Protein AF-A0A924QQW1-F1 (afdb_monomer)

Nearest PDB structures (foldseek):
  2lch-assembly1_A  TM=3.163E-01  e=4.568E+00  Thermotoga maritima

pLDDT: mean 79.79, std 11.07, range [41.31, 91.62]

Foldseek 3Di:
DVLLLLCLLVLLVVLVVCLVPDDPVSVVVSLVVLLVSLLVLLVVLVVVVVVVVVVVVVCVVVVNDPDPVNVVVVCVVPVPVNVLVVCSNVLSVVSVDPVSSSDSVSSVVNNCSSCVVVVVVVVCCVVPVDPPPCPVVVVVSVVVVVVVVVVVVVVVVVVVVVVVPPDDDD

Radius of gyration: 20.92 Å; Cα contacts (8 Å, |Δi|>4): 89; chains: 1; bounding box: 48×56×52 Å

Mean predicted aligned error: 10.91 Å

Secondary structure (DSSP, 8-state):
-HHHHHHHHHHHHHHHHHHHH--HHHHHHHHHHHHHHHHHHHHHHHHHHHHHHHHHHHHHHTT----HHHHHHHHHHTHHHHHHHHHHHHHHHHTTSTTTTT-HHHHHHHHHHHTHHHHHHHHHHHHH------HHHHHHHHHHHHHHHHHHHHHHHHHHHHHHSS----

Sequence (170 aa):
MPFVDIAYSYLALLLLLLILLGKNNTKKYSKSFLATVNTTLIFFVMYQCYNYYQLYQMAEMFGVSITFKGLLKLMSTNKLEAFRNIAVLIIPFLFLFKKMSVNWVLTVCMIGLLKWDMLEKLYQNVRYNVVSSSSYHNVYSVFQILNYGCLLIGMYALLFLLKKLPHQTT

Solvent-accessible surface area (backbone atoms only — not comparable to full-atom values): 9435 Å² total; per-residue (Å²): 121,66,64,60,54,48,52,50,43,54,52,51,51,53,33,51,50,40,44,71,74,41,54,76,69,53,24,53,51,32,44,52,53,38,24,52,54,38,40,53,44,37,59,52,39,53,51,50,54,50,53,52,50,51,52,51,53,52,38,48,75,72,70,47,81,84,45,70,67,59,54,53,54,60,40,63,77,44,54,67,61,44,50,48,56,52,45,65,56,51,55,33,61,52,22,70,42,82,76,45,19,58,32,63,64,61,50,51,51,49,40,48,61,71,41,37,73,58,52,53,50,51,51,47,28,73,75,66,71,48,86,72,87,58,66,66,62,56,54,53,54,53,53,50,55,51,49,54,52,51,50,52,52,50,51,51,52,49,54,54,49,58,73,66,50,95,78,90,85,130

Structure (mmCIF, N/CA/C/O backbone):
data_AF-A0A924QQW1-F1
#
_entry.id   AF-A0A924QQW1-F1
#
loop_
_atom_site.group_PDB
_atom_site.id
_atom_site.type_symbol
_atom_site.label_atom_id
_atom_site.label_alt_id
_atom_site.label_comp_id
_atom_site.label_asym_id
_atom_site.label_entity_id
_atom_site.label_seq_id
_atom_site.pdbx_PDB_ins_code
_atom_site.Cartn_x
_atom_site.Cartn_y
_atom_site.Cartn_z
_atom_site.occupancy
_atom_site.B_iso_or_equiv
_atom_site.auth_seq_id
_atom_site.auth_comp_id
_atom_site.auth_asym_id
_atom_site.auth_atom_id
_atom_site.pdbx_PDB_model_num
ATOM 1 N N . MET A 1 1 ? 5.476 8.718 -6.028 1.00 57.41 1 MET A N 1
ATOM 2 C CA . MET A 1 1 ? 4.735 7.543 -5.521 1.00 57.41 1 MET A CA 1
ATOM 3 C C . MET A 1 1 ? 4.760 7.310 -4.005 1.00 57.41 1 MET A C 1
ATOM 5 O O . MET A 1 1 ? 3.818 6.673 -3.561 1.00 57.41 1 MET A O 1
ATOM 9 N N . PRO A 1 2 ? 5.683 7.850 -3.174 1.00 65.88 2 PRO A N 1
ATOM 10 C CA . PRO A 1 2 ? 5.731 7.464 -1.757 1.00 65.88 2 PRO A CA 1
ATOM 11 C C . PRO A 1 2 ? 4.533 7.979 -0.943 1.00 65.88 2 PRO A C 1
ATOM 13 O O . PRO A 1 2 ? 4.189 7.385 0.071 1.00 65.88 2 PRO A O 1
ATOM 16 N N . PHE A 1 3 ? 3.872 9.059 -1.382 1.00 68.12 3 PHE A N 1
ATOM 17 C CA . PHE A 1 3 ? 2.779 9.682 -0.633 1.00 68.12 3 PHE A CA 1
ATOM 18 C C . PHE A 1 3 ? 1.588 8.746 -0.398 1.00 68.12 3 PHE A C 1
ATOM 20 O O . PHE A 1 3 ? 1.119 8.664 0.731 1.00 68.12 3 PHE A O 1
ATOM 27 N N . VAL A 1 4 ? 1.110 8.028 -1.423 1.00 76.06 4 VAL A N 1
ATOM 28 C CA . VAL A 1 4 ? -0.047 7.125 -1.270 1.00 76.06 4 VAL A CA 1
ATOM 29 C C . VAL A 1 4 ? 0.315 5.949 -0.369 1.00 76.06 4 VAL A C 1
ATOM 31 O O . VAL A 1 4 ? -0.440 5.630 0.545 1.00 76.06 4 VAL A O 1
ATOM 34 N N . ASP A 1 5 ? 1.508 5.381 -0.549 1.00 77.44 5 ASP A N 1
ATOM 35 C CA . ASP A 1 5 ? 2.009 4.279 0.274 1.00 77.44 5 ASP A CA 1
ATOM 36 C C . ASP A 1 5 ? 2.131 4.692 1.744 1.00 77.44 5 ASP A C 1
ATOM 38 O O . ASP A 1 5 ? 1.751 3.952 2.651 1.00 77.44 5 ASP A O 1
ATOM 42 N N . ILE A 1 6 ? 2.651 5.896 1.991 1.00 79.38 6 ILE A N 1
ATOM 43 C CA . ILE A 1 6 ? 2.772 6.510 3.312 1.00 79.38 6 ILE A CA 1
ATOM 44 C C . ILE A 1 6 ? 1.379 6.758 3.908 1.00 79.38 6 ILE A C 1
ATOM 46 O O . ILE A 1 6 ? 1.083 6.244 4.987 1.00 79.38 6 ILE A O 1
ATOM 50 N N . ALA A 1 7 ? 0.522 7.504 3.209 1.00 81.12 7 ALA A N 1
ATOM 51 C CA . ALA A 1 7 ? -0.796 7.899 3.692 1.00 81.12 7 ALA A CA 1
ATOM 52 C C . ALA A 1 7 ? -1.666 6.677 4.004 1.00 81.12 7 ALA A C 1
ATOM 54 O O . ALA A 1 7 ? -2.235 6.596 5.091 1.00 81.12 7 ALA A O 1
ATOM 55 N N . TYR A 1 8 ? -1.700 5.692 3.101 1.00 87.75 8 TYR A N 1
ATOM 56 C CA . TYR A 1 8 ? -2.416 4.442 3.324 1.00 87.75 8 TYR A CA 1
ATOM 57 C C . TYR A 1 8 ? -1.856 3.686 4.531 1.00 87.75 8 TYR A C 1
ATOM 59 O O . TYR A 1 8 ? -2.623 3.307 5.410 1.00 87.75 8 TYR A O 1
ATOM 67 N N . SER A 1 9 ? -0.532 3.509 4.623 1.00 86.62 9 SER A N 1
ATOM 68 C CA . SER A 1 9 ? 0.077 2.726 5.708 1.00 86.62 9 SER A CA 1
ATOM 69 C C . SER A 1 9 ? -0.232 3.304 7.088 1.00 86.62 9 SER A C 1
ATOM 71 O O . SER A 1 9 ? -0.611 2.561 7.990 1.00 86.62 9 SER A O 1
ATOM 73 N N . TYR A 1 10 ? -0.116 4.624 7.260 1.00 85.69 10 TYR A N 1
ATOM 74 C CA . TYR A 1 10 ? -0.393 5.266 8.547 1.00 85.69 10 TYR A CA 1
ATOM 75 C C . TYR A 1 10 ? -1.886 5.302 8.870 1.00 85.69 10 TYR A C 1
ATOM 77 O O . TYR A 1 10 ? -2.283 5.006 9.998 1.00 85.69 10 TYR A O 1
ATOM 85 N N . LEU A 1 11 ? -2.725 5.631 7.886 1.00 88.75 11 LEU A N 1
ATOM 86 C CA . LEU A 1 11 ? -4.161 5.769 8.098 1.00 88.75 11 LEU A CA 1
ATOM 87 C C . LEU A 1 11 ? -4.829 4.406 8.333 1.00 88.75 11 LEU A C 1
ATOM 89 O O . LEU A 1 11 ? -5.639 4.273 9.249 1.00 88.75 11 LEU A O 1
ATOM 93 N N . ALA A 1 12 ? -4.438 3.369 7.588 1.00 89.25 12 ALA A N 1
ATOM 94 C CA . ALA A 1 12 ? -4.913 2.005 7.804 1.00 89.25 12 ALA A CA 1
ATOM 95 C C . ALA A 1 12 ? -4.458 1.450 9.165 1.00 89.25 12 ALA A C 1
ATOM 97 O O . ALA A 1 12 ? -5.257 0.830 9.867 1.00 89.25 12 ALA A O 1
ATOM 98 N N . LEU A 1 13 ? -3.216 1.718 9.584 1.00 90.38 13 LEU A N 1
ATOM 99 C CA . LEU A 1 13 ? -2.703 1.292 10.891 1.00 90.38 13 LEU A CA 1
ATOM 100 C C . LEU A 1 13 ? -3.450 1.973 12.048 1.00 90.38 13 LEU A C 1
ATOM 102 O O . LEU A 1 13 ? -3.850 1.305 13.002 1.00 90.38 13 LEU A O 1
ATOM 106 N N . LEU A 1 14 ? -3.717 3.277 11.938 1.00 90.06 14 LEU A N 1
ATOM 107 C CA . LEU A 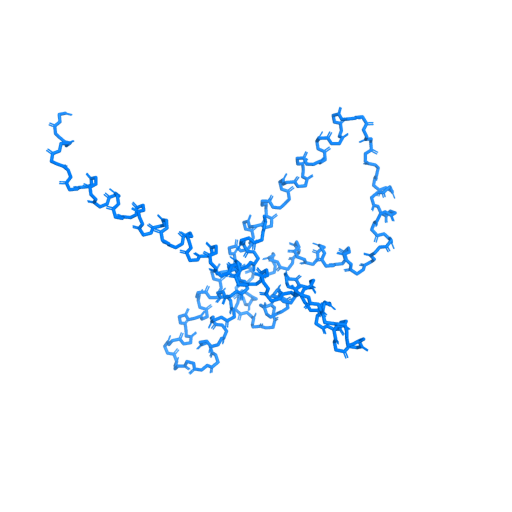1 14 ? -4.525 4.014 12.911 1.00 90.06 14 LEU A CA 1
ATOM 108 C C . LEU A 1 14 ? -5.957 3.463 12.990 1.00 90.06 14 LEU A C 1
ATOM 110 O O . LEU A 1 14 ? -6.480 3.250 14.085 1.00 90.06 14 LEU A O 1
ATOM 114 N N . LEU A 1 15 ? -6.590 3.181 11.848 1.00 90.25 15 LEU A N 1
ATOM 115 C CA . LEU A 1 15 ? -7.932 2.595 11.812 1.00 90.25 15 LEU A CA 1
ATOM 116 C C . LEU A 1 15 ? -7.964 1.185 12.412 1.00 90.25 15 LEU A C 1
ATOM 118 O O . LEU A 1 15 ? -8.899 0.868 13.145 1.00 90.25 15 LEU A O 1
ATOM 122 N N . LEU A 1 16 ? -6.946 0.357 12.161 1.00 91.62 16 LEU A N 1
ATOM 123 C CA . LEU A 1 16 ? -6.813 -0.962 12.785 1.00 91.62 16 LEU A CA 1
ATOM 124 C C . LEU A 1 16 ? -6.689 -0.856 14.311 1.00 91.62 16 LEU A C 1
ATOM 126 O O . LEU A 1 16 ? -7.384 -1.583 15.024 1.00 91.62 16 LEU A O 1
ATOM 130 N N . LEU A 1 17 ? -5.889 0.085 14.823 1.00 89.88 17 LEU A N 1
ATOM 131 C CA . LEU A 1 17 ? -5.790 0.351 16.264 1.00 89.88 17 LEU A CA 1
ATOM 132 C C . LEU A 1 17 ? -7.137 0.778 16.863 1.00 89.88 17 LEU A C 1
ATOM 134 O O . LEU A 1 17 ? -7.540 0.257 17.904 1.00 89.88 17 LEU A O 1
ATOM 138 N N . LEU A 1 18 ? -7.877 1.664 16.188 1.00 89.06 18 LEU A N 1
ATOM 139 C CA . LEU A 1 18 ? -9.219 2.072 16.620 1.00 89.06 18 LEU A CA 1
ATOM 140 C C . LEU A 1 18 ? -10.231 0.916 16.589 1.00 89.06 18 LEU A C 1
ATOM 142 O O . LEU A 1 18 ? -11.132 0.870 17.427 1.00 89.06 18 LEU A O 1
ATOM 146 N N . ILE A 1 19 ? -10.091 -0.037 15.663 1.00 89.44 19 ILE A N 1
ATOM 147 C CA . ILE A 1 19 ? -10.922 -1.249 15.628 1.00 89.44 19 ILE A CA 1
ATOM 148 C C . ILE A 1 19 ? -10.591 -2.174 16.805 1.00 89.44 19 ILE A C 1
ATOM 150 O O . ILE A 1 19 ? -11.507 -2.771 17.368 1.00 89.44 19 ILE A O 1
ATOM 154 N N . LEU A 1 20 ? -9.322 -2.293 17.195 1.00 88.50 20 LEU A N 1
ATOM 155 C CA . LEU A 1 20 ? -8.904 -3.137 18.319 1.00 88.50 20 LEU A CA 1
ATOM 156 C C . LEU A 1 20 ? -9.333 -2.539 19.669 1.00 88.50 20 LEU A C 1
ATOM 158 O O . LEU A 1 20 ? -9.953 -3.230 20.478 1.00 88.50 20 LEU A O 1
ATOM 162 N N . LEU A 1 21 ? -9.072 -1.246 19.882 1.00 90.38 21 LEU A N 1
ATOM 163 C CA . LEU A 1 21 ? -9.254 -0.561 21.170 1.00 90.38 21 LEU A CA 1
ATOM 164 C C . LEU A 1 21 ? -10.626 0.121 21.333 1.00 90.38 21 LEU A C 1
ATOM 166 O O . LEU A 1 21 ? -11.009 0.508 22.435 1.00 90.38 21 LEU A O 1
ATOM 170 N N . GLY A 1 22 ? -11.381 0.293 20.247 1.00 84.94 22 GLY A N 1
ATOM 171 C CA . GLY A 1 22 ? -12.627 1.056 20.244 1.00 84.94 22 GLY A CA 1
ATOM 172 C C . GLY A 1 22 ? -13.822 0.374 20.924 1.00 84.94 22 GLY A C 1
ATOM 173 O O . GLY A 1 22 ? -13.923 -0.853 21.016 1.00 84.94 22 GLY A O 1
ATOM 174 N N . LYS A 1 23 ? -14.800 1.189 21.335 1.00 88.38 23 LYS A N 1
ATOM 175 C CA . LYS A 1 23 ? -16.142 0.742 21.751 1.00 88.38 23 LYS A CA 1
ATOM 176 C C . LYS A 1 23 ? -16.998 0.386 20.521 1.00 88.38 23 LYS A C 1
ATOM 178 O O . LYS A 1 23 ? -16.635 0.702 19.393 1.00 88.38 23 LYS A O 1
ATOM 183 N N . ASN A 1 24 ? -18.158 -0.252 20.710 1.00 85.31 24 ASN A N 1
ATOM 184 C CA . ASN A 1 24 ? -18.983 -0.770 19.601 1.00 85.31 24 ASN A CA 1
ATOM 185 C C . ASN A 1 24 ? -19.292 0.257 18.493 1.00 85.31 24 ASN A C 1
ATOM 187 O O . ASN A 1 24 ? -19.149 -0.063 17.312 1.00 85.31 24 ASN A O 1
ATOM 191 N N . ASN A 1 25 ? -19.654 1.493 18.851 1.00 85.00 25 ASN A N 1
ATOM 192 C CA . ASN A 1 25 ? -19.953 2.526 17.854 1.00 85.00 25 ASN A CA 1
ATOM 193 C C . ASN A 1 25 ? -18.700 2.960 17.086 1.00 85.00 25 ASN A C 1
ATOM 195 O O . ASN A 1 25 ? -18.726 3.006 15.857 1.00 85.00 25 ASN A O 1
ATOM 199 N N . THR A 1 26 ? -17.581 3.206 17.776 1.00 85.44 26 THR A N 1
ATOM 200 C CA . THR A 1 26 ? -16.329 3.607 17.117 1.00 85.44 26 THR A CA 1
ATOM 201 C C . THR A 1 26 ? -15.789 2.488 16.229 1.00 85.44 26 THR A C 1
ATOM 203 O O . THR A 1 26 ? -15.410 2.751 15.094 1.00 85.44 26 THR A O 1
ATOM 206 N N . LYS A 1 27 ? -15.889 1.224 16.664 1.00 86.25 27 LYS A N 1
ATOM 207 C CA . LYS A 1 27 ? -15.552 0.041 15.854 1.00 86.25 27 LYS A CA 1
ATOM 208 C C . LYS A 1 27 ? -16.324 -0.008 14.535 1.00 86.25 27 LYS A C 1
ATOM 210 O O . LYS A 1 27 ? -15.734 -0.312 13.500 1.00 86.25 27 LYS A O 1
ATOM 215 N N . LYS A 1 28 ? -17.630 0.281 14.548 1.00 86.00 28 LYS A N 1
ATOM 216 C CA . LYS A 1 28 ? -18.467 0.273 13.335 1.00 86.00 28 LYS A CA 1
ATOM 217 C C . LYS A 1 28 ? -18.031 1.354 12.339 1.00 86.00 28 LYS A C 1
ATOM 219 O O . LYS A 1 28 ? -17.915 1.067 11.145 1.00 86.00 28 LYS A O 1
ATOM 224 N N . TYR A 1 29 ? -17.744 2.561 12.826 1.00 88.31 29 TYR A N 1
ATOM 225 C CA . TYR A 1 29 ? -17.241 3.648 11.984 1.00 88.31 29 TYR A CA 1
ATOM 226 C C . TYR A 1 29 ? -15.851 3.337 11.433 1.00 88.31 29 TYR A C 1
ATOM 228 O O . TYR A 1 29 ? -15.664 3.392 10.222 1.00 88.31 29 TYR A O 1
ATOM 236 N N . SER A 1 30 ? -14.905 2.913 12.275 1.00 88.94 30 SER A N 1
ATOM 237 C CA . SER A 1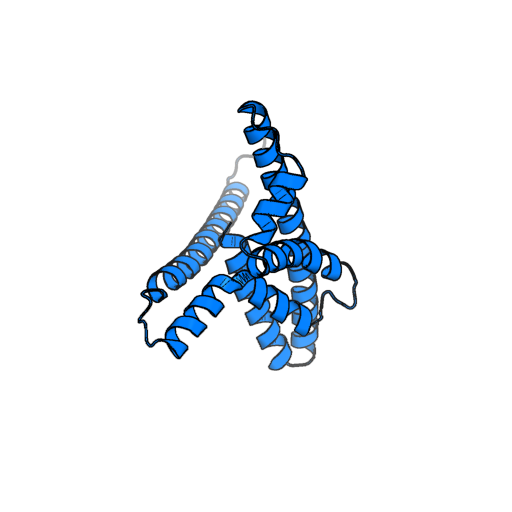 30 ? -13.544 2.585 11.837 1.00 88.94 30 SER A CA 1
ATOM 238 C C . SER A 1 30 ? -13.518 1.456 10.807 1.00 88.94 30 SER A C 1
ATOM 240 O O . SER A 1 30 ? -12.772 1.547 9.841 1.00 88.94 30 SER A O 1
ATOM 242 N N . LYS A 1 31 ? -14.380 0.436 10.938 1.00 87.75 31 LYS A N 1
ATOM 243 C CA . LYS A 1 31 ? -14.547 -0.612 9.914 1.00 87.75 31 LYS A CA 1
ATOM 244 C C . LYS A 1 31 ? -15.043 -0.065 8.575 1.00 87.75 31 LYS A C 1
ATOM 246 O O . LYS A 1 31 ? -14.579 -0.508 7.530 1.00 87.75 31 LYS A O 1
ATOM 251 N N . SER A 1 32 ? -15.974 0.886 8.608 1.00 88.00 32 SER A N 1
ATOM 252 C CA . SER A 1 32 ? -16.518 1.508 7.394 1.00 88.00 32 SER A CA 1
ATOM 253 C C . SER A 1 32 ? -15.472 2.397 6.718 1.00 88.00 32 SER A C 1
ATOM 255 O O . SER A 1 32 ? -15.268 2.287 5.516 1.00 88.00 32 SER A O 1
ATOM 257 N N . PHE A 1 33 ? -14.742 3.203 7.496 1.00 90.50 33 PHE A N 1
ATOM 258 C CA . PHE A 1 33 ? -13.616 3.990 6.990 1.00 90.50 33 PHE A CA 1
ATOM 259 C C . PHE A 1 33 ? -12.501 3.108 6.429 1.00 90.50 33 PHE A C 1
ATOM 261 O O . PHE A 1 33 ? -11.966 3.419 5.369 1.00 90.50 33 PHE A O 1
ATOM 268 N N . LEU A 1 34 ? -12.187 1.989 7.087 1.00 91.19 34 LEU A N 1
ATOM 269 C CA . LEU A 1 34 ? -11.184 1.045 6.601 1.00 91.19 34 LEU A CA 1
ATOM 270 C C . LEU A 1 34 ? -11.585 0.453 5.247 1.00 91.19 34 LEU A C 1
ATOM 272 O O . LEU A 1 34 ? -10.757 0.409 4.343 1.00 91.19 34 LEU A O 1
ATOM 276 N N . ALA A 1 35 ? -12.856 0.071 5.078 1.00 89.31 35 ALA A N 1
ATOM 277 C CA . ALA A 1 35 ? -13.362 -0.384 3.786 1.00 89.31 35 ALA A CA 1
ATOM 278 C C . ALA A 1 35 ? -13.162 0.672 2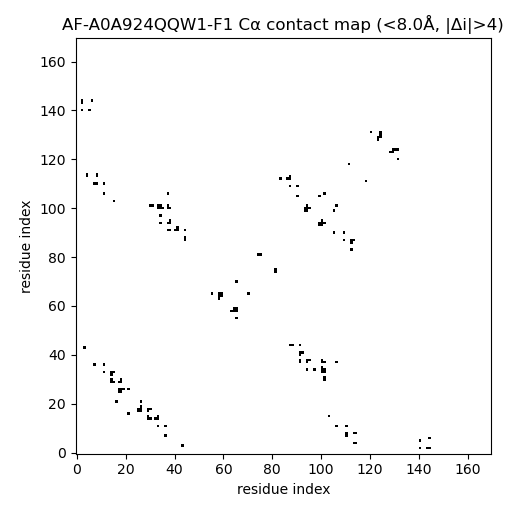.697 1.00 89.31 35 ALA A C 1
ATOM 280 O O . ALA A 1 35 ? -12.642 0.346 1.634 1.00 89.31 35 ALA A O 1
ATOM 281 N N . THR A 1 36 ? -13.523 1.928 2.973 1.00 90.44 36 THR A N 1
ATOM 282 C CA . THR A 1 36 ? -13.347 3.029 2.020 1.00 90.44 36 THR A CA 1
ATOM 283 C C . THR A 1 36 ? -11.881 3.184 1.631 1.00 90.44 36 THR A C 1
ATOM 285 O O . THR A 1 36 ? -11.559 3.175 0.447 1.00 90.44 36 THR A O 1
ATOM 288 N N . VAL A 1 37 ? -10.980 3.237 2.611 1.00 90.56 37 VAL A N 1
ATOM 289 C CA . VAL A 1 37 ? -9.533 3.398 2.399 1.00 90.56 37 VAL A CA 1
ATOM 290 C C . VAL A 1 37 ? -8.968 2.247 1.563 1.00 90.56 37 VAL A C 1
ATOM 292 O O . VAL A 1 37 ? -8.286 2.479 0.565 1.00 90.56 37 VAL A O 1
ATOM 295 N N . ASN A 1 38 ? -9.344 1.011 1.889 1.00 90.44 38 ASN A N 1
ATOM 296 C CA . ASN A 1 38 ? -8.946 -0.177 1.142 1.00 90.44 38 ASN A CA 1
ATOM 297 C C . ASN A 1 38 ? -9.490 -0.173 -0.294 1.00 90.44 38 ASN A C 1
ATOM 299 O O . ASN A 1 38 ? -8.768 -0.520 -1.222 1.00 90.44 38 ASN A O 1
ATOM 303 N N . THR A 1 39 ? -10.728 0.275 -0.519 1.00 89.00 39 THR A N 1
ATOM 304 C CA . THR A 1 39 ? -11.275 0.405 -1.882 1.00 89.00 39 THR A CA 1
ATOM 305 C C . THR A 1 39 ? -10.635 1.545 -2.673 1.00 89.00 39 THR A C 1
ATOM 307 O O . THR A 1 39 ? -10.424 1.408 -3.875 1.00 89.00 39 THR A O 1
ATOM 310 N N . THR A 1 40 ? -10.247 2.651 -2.027 1.00 89.44 40 THR A N 1
ATOM 311 C CA . THR A 1 40 ? -9.576 3.764 -2.718 1.00 89.44 40 THR A CA 1
ATOM 312 C C . THR A 1 40 ? -8.187 3.404 -3.247 1.00 89.44 40 THR A C 1
ATOM 314 O O . THR A 1 40 ? -7.742 4.018 -4.216 1.00 89.44 40 THR A O 1
ATOM 317 N N . LEU A 1 41 ? -7.534 2.361 -2.713 1.00 89.19 41 LEU A N 1
ATOM 318 C CA . LEU A 1 41 ? -6.287 1.828 -3.283 1.00 89.19 41 LEU A CA 1
ATOM 319 C C . LEU A 1 41 ? -6.437 1.343 -4.729 1.00 89.19 41 LEU A C 1
ATOM 321 O O . LEU A 1 41 ? -5.449 1.263 -5.452 1.00 89.19 41 LEU A O 1
ATOM 325 N N . ILE A 1 42 ? -7.647 1.034 -5.184 1.00 88.94 42 ILE A N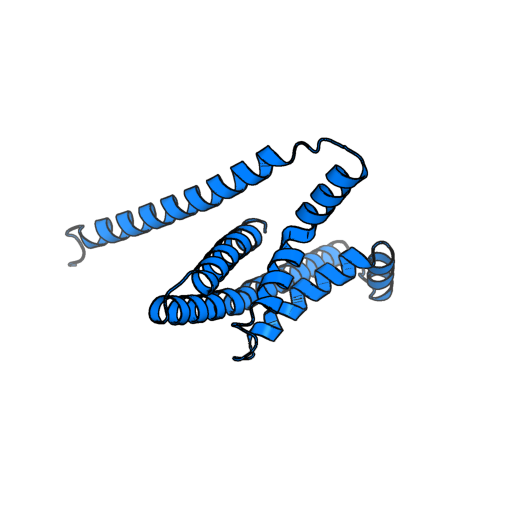 1
ATOM 326 C CA . ILE A 1 42 ? -7.869 0.607 -6.568 1.00 88.94 42 ILE A CA 1
ATOM 327 C C . ILE A 1 42 ? -7.551 1.748 -7.534 1.00 88.94 42 ILE A C 1
ATOM 329 O O . ILE A 1 42 ? -6.932 1.517 -8.568 1.00 88.94 42 ILE A O 1
ATOM 333 N N . PHE A 1 43 ? -7.892 2.991 -7.180 1.00 87.31 43 PHE A N 1
ATOM 334 C CA . PHE A 1 43 ? -7.514 4.153 -7.987 1.00 87.31 43 PHE A CA 1
ATOM 335 C C . PHE A 1 43 ? -5.996 4.310 -8.071 1.00 87.31 43 PHE A C 1
ATOM 337 O O . PHE A 1 43 ? -5.471 4.652 -9.128 1.00 87.31 43 PHE A O 1
ATOM 344 N N . PHE A 1 44 ? -5.287 3.996 -6.986 1.00 85.50 44 PHE A N 1
ATOM 345 C CA . PHE A 1 44 ? -3.829 3.967 -6.991 1.00 85.50 44 PHE A CA 1
ATOM 346 C C . PHE A 1 44 ? -3.281 2.899 -7.943 1.00 85.50 44 PHE A C 1
ATOM 348 O O . PHE A 1 44 ? -2.411 3.204 -8.753 1.00 85.50 44 PHE A O 1
ATOM 355 N N . VAL A 1 45 ? -3.831 1.682 -7.924 1.00 88.94 45 VAL A N 1
ATOM 356 C CA . VAL A 1 45 ? -3.438 0.621 -8.867 1.00 88.94 45 VAL A CA 1
ATOM 357 C C . VAL A 1 45 ? -3.712 1.021 -10.315 1.00 88.94 45 VAL A C 1
ATOM 359 O O . VAL A 1 45 ? -2.851 0.838 -11.170 1.00 88.94 45 VAL A O 1
ATOM 362 N N . MET A 1 46 ? -4.870 1.618 -10.599 1.00 88.06 46 MET A N 1
ATOM 363 C CA . MET A 1 46 ? -5.198 2.103 -11.944 1.00 88.06 46 MET A CA 1
ATOM 364 C C . MET A 1 46 ? -4.200 3.161 -12.422 1.00 88.06 46 MET A C 1
ATOM 366 O O . MET A 1 46 ? -3.706 3.088 -13.547 1.00 88.06 46 MET A O 1
ATOM 370 N N . TYR A 1 47 ? -3.845 4.104 -11.547 1.00 87.12 47 TYR A N 1
ATOM 371 C CA . TYR A 1 47 ? -2.810 5.095 -11.829 1.00 87.12 47 TYR A CA 1
ATOM 372 C C . TYR A 1 47 ? -1.436 4.445 -12.058 1.00 87.12 47 TYR A C 1
ATOM 374 O O . TYR A 1 47 ? -0.700 4.840 -12.961 1.00 87.12 47 TYR A O 1
ATOM 382 N N . GLN A 1 48 ? -1.093 3.409 -11.290 1.00 84.38 48 GLN A N 1
ATOM 383 C CA . GLN A 1 48 ? 0.142 2.648 -11.469 1.00 84.38 48 GLN A CA 1
ATOM 384 C C . GLN A 1 48 ? 0.200 1.974 -12.847 1.00 84.38 48 GLN A C 1
ATOM 386 O O . GLN A 1 48 ? 1.200 2.101 -13.552 1.00 84.38 48 GLN A O 1
ATOM 391 N N . CYS A 1 49 ? -0.883 1.306 -13.253 1.00 87.75 49 CYS A N 1
ATOM 392 C CA . CYS A 1 49 ? -1.011 0.683 -14.570 1.00 87.75 49 CYS A CA 1
ATOM 393 C C . CYS A 1 49 ? -0.845 1.706 -15.699 1.00 87.75 49 CYS A C 1
ATOM 395 O O . CYS A 1 49 ? -0.144 1.435 -16.672 1.00 87.75 49 CYS A O 1
ATOM 397 N N . TYR A 1 50 ? -1.430 2.896 -15.547 1.00 88.75 50 TYR A N 1
ATOM 398 C CA . TYR A 1 50 ? -1.261 3.984 -16.505 1.00 88.75 50 TYR A CA 1
ATOM 399 C C . TYR A 1 50 ? 0.206 4.419 -16.642 1.00 88.75 50 TYR A C 1
ATOM 401 O O . TYR A 1 50 ? 0.704 4.547 -17.757 1.00 88.75 50 TYR A O 1
ATOM 409 N N . ASN A 1 51 ? 0.938 4.562 -15.533 1.00 84.31 51 ASN A N 1
ATOM 410 C CA . ASN A 1 51 ? 2.364 4.903 -15.589 1.00 84.31 51 ASN A CA 1
ATOM 411 C C . ASN A 1 51 ? 3.200 3.801 -16.255 1.00 84.31 51 ASN A C 1
ATOM 413 O O . ASN A 1 51 ? 4.105 4.105 -17.029 1.00 84.31 51 ASN A O 1
ATOM 417 N N . TYR A 1 52 ? 2.894 2.523 -16.003 1.00 85.56 52 TYR A N 1
ATOM 418 C CA . TYR A 1 52 ? 3.561 1.423 -16.707 1.00 85.56 52 TYR A CA 1
ATOM 419 C C . TYR A 1 52 ? 3.284 1.448 -18.208 1.00 85.56 52 TYR A C 1
ATOM 421 O O . TYR A 1 52 ? 4.190 1.205 -19.002 1.00 85.56 52 TYR A O 1
ATOM 429 N N . TYR A 1 53 ? 2.058 1.784 -18.600 1.00 87.31 53 TYR A N 1
ATOM 430 C CA . TYR A 1 53 ? 1.705 1.948 -20.001 1.00 87.31 53 TYR A CA 1
ATOM 431 C C . TYR A 1 53 ? 2.459 3.118 -20.654 1.00 87.31 53 TYR A C 1
ATOM 433 O O . TYR A 1 53 ? 2.999 2.958 -21.746 1.00 87.31 53 TYR A O 1
ATOM 441 N N . GLN A 1 54 ? 2.593 4.259 -19.972 1.00 86.12 54 GLN A N 1
ATOM 442 C CA . GLN A 1 54 ? 3.416 5.372 -20.461 1.00 86.12 54 GLN A CA 1
ATOM 443 C C . GLN A 1 54 ? 4.891 4.984 -20.619 1.00 86.12 54 GLN A C 1
ATOM 445 O O . GLN A 1 54 ? 5.513 5.322 -21.622 1.00 86.12 54 GLN A O 1
ATOM 450 N N . LEU A 1 55 ? 5.450 4.241 -19.659 1.00 85.88 55 LEU A N 1
ATOM 451 C CA . LEU A 1 55 ? 6.823 3.734 -19.748 1.00 85.88 55 LEU A CA 1
ATOM 452 C C . LEU A 1 55 ? 7.005 2.785 -20.936 1.00 85.88 55 LEU A C 1
ATOM 454 O O . LEU A 1 55 ? 8.024 2.851 -21.621 1.00 85.88 55 LEU A O 1
ATOM 458 N N . TYR A 1 56 ? 6.014 1.931 -21.200 1.00 85.56 56 TYR A N 1
ATOM 459 C CA . TYR A 1 56 ? 6.004 1.071 -22.379 1.00 85.56 56 TYR A CA 1
ATOM 460 C C . TYR A 1 56 ? 6.021 1.899 -23.673 1.00 85.56 56 TYR A C 1
ATOM 462 O O . TYR A 1 56 ? 6.878 1.668 -24.523 1.00 85.56 56 TYR A O 1
ATOM 470 N N . GLN A 1 57 ? 5.151 2.909 -23.791 1.00 85.69 57 GLN A N 1
ATOM 471 C CA . GLN A 1 57 ? 5.130 3.801 -24.956 1.00 85.69 57 GLN A CA 1
ATOM 472 C C . GLN A 1 57 ? 6.465 4.532 -25.146 1.00 85.69 57 GLN A C 1
ATOM 474 O O . GLN A 1 57 ? 6.958 4.635 -26.264 1.00 85.69 57 GLN A O 1
ATOM 479 N N . MET A 1 58 ? 7.078 5.022 -24.064 1.00 84.94 58 MET A N 1
ATOM 480 C CA . MET A 1 58 ? 8.395 5.661 -24.133 1.00 84.94 58 MET A CA 1
ATOM 481 C C . MET A 1 58 ? 9.462 4.695 -24.653 1.00 84.94 58 MET A C 1
ATOM 483 O O . MET A 1 58 ? 10.235 5.060 -25.533 1.00 84.94 58 MET A O 1
ATOM 487 N N . ALA A 1 59 ? 9.501 3.459 -24.151 1.00 85.25 59 ALA A N 1
ATOM 488 C CA . ALA A 1 59 ? 10.459 2.457 -24.616 1.00 85.25 59 ALA A CA 1
ATOM 489 C C . ALA A 1 59 ? 10.289 2.141 -26.112 1.00 85.25 59 ALA A C 1
ATOM 491 O O . ALA A 1 59 ? 11.281 2.023 -26.834 1.00 85.25 59 ALA A O 1
ATOM 492 N N . GLU A 1 60 ? 9.042 2.072 -26.580 1.00 84.81 60 GLU A N 1
ATOM 493 C CA . GLU A 1 60 ? 8.717 1.888 -27.994 1.00 84.81 60 GLU A CA 1
ATOM 494 C C . GLU A 1 60 ? 9.210 3.066 -28.851 1.00 84.81 60 GLU A C 1
ATOM 496 O O . GLU A 1 60 ? 9.828 2.842 -29.892 1.00 84.81 60 GLU A O 1
ATOM 501 N N . MET A 1 61 ? 9.059 4.313 -28.380 1.00 85.81 61 MET A N 1
ATOM 502 C CA . MET A 1 61 ? 9.606 5.502 -29.058 1.00 85.81 61 MET A CA 1
ATOM 503 C C . MET A 1 61 ? 11.137 5.471 -29.187 1.00 85.81 61 MET A C 1
ATOM 505 O O . MET A 1 61 ? 11.679 5.999 -30.154 1.00 85.81 61 MET A O 1
ATOM 509 N N . PHE A 1 62 ? 11.845 4.835 -28.249 1.00 87.69 62 PHE A N 1
ATOM 510 C CA . PHE A 1 62 ? 13.299 4.640 -28.318 1.00 87.69 62 PHE A CA 1
ATOM 511 C C . PHE A 1 62 ? 13.720 3.422 -29.163 1.00 87.69 62 PHE A C 1
ATOM 513 O O . PHE A 1 62 ? 14.900 3.076 -29.195 1.00 87.69 62 PHE A O 1
ATOM 520 N N . GLY A 1 63 ? 12.782 2.754 -29.845 1.00 83.56 63 GLY A N 1
ATOM 521 C CA . GLY A 1 63 ? 13.059 1.581 -30.679 1.00 83.56 63 GLY A CA 1
ATOM 522 C C . GLY A 1 63 ? 13.356 0.307 -29.882 1.00 83.56 63 GLY A C 1
ATOM 523 O O . GLY A 1 63 ? 13.822 -0.686 -30.445 1.00 83.56 63 GLY A O 1
ATOM 524 N N . VAL A 1 64 ? 13.091 0.305 -28.572 1.00 80.88 64 VAL A N 1
ATOM 525 C CA . VAL A 1 64 ? 13.268 -0.873 -27.723 1.00 80.88 64 VAL A CA 1
ATOM 526 C C . VAL A 1 64 ? 12.007 -1.725 -27.811 1.00 80.88 64 VAL A C 1
ATOM 528 O O . VAL A 1 64 ? 10.993 -1.435 -27.179 1.00 80.88 64 VAL A O 1
ATOM 531 N N . SER A 1 65 ? 12.068 -2.818 -28.574 1.00 75.38 65 SER A N 1
ATOM 532 C CA . SER A 1 65 ? 10.980 -3.799 -28.602 1.00 75.38 65 SER A CA 1
ATOM 533 C C . SER A 1 65 ? 10.973 -4.614 -27.304 1.00 75.38 65 SER A C 1
ATOM 535 O O . SER A 1 65 ? 11.783 -5.519 -27.081 1.00 75.38 65 SER A O 1
ATOM 537 N N . ILE A 1 66 ? 10.045 -4.286 -26.404 1.00 72.75 66 ILE A N 1
ATOM 538 C CA . ILE A 1 66 ? 9.851 -5.049 -25.171 1.00 72.75 66 ILE A CA 1
ATOM 539 C C . ILE A 1 66 ? 9.169 -6.372 -25.533 1.00 72.75 66 ILE A C 1
ATOM 541 O O . ILE A 1 66 ? 7.948 -6.476 -25.612 1.00 72.75 66 ILE A O 1
ATOM 545 N N . THR A 1 67 ? 9.963 -7.419 -25.753 1.00 78.94 67 THR A N 1
ATOM 546 C CA . THR A 1 67 ? 9.422 -8.772 -25.919 1.00 78.94 67 THR A CA 1
ATOM 547 C C . THR A 1 67 ? 8.999 -9.343 -24.566 1.00 78.94 67 THR A C 1
ATOM 549 O O . THR A 1 67 ? 9.715 -9.223 -23.568 1.00 78.94 67 THR A O 1
ATOM 552 N N . PHE A 1 68 ? 7.865 -10.049 -24.532 1.00 71.12 68 PHE A N 1
ATOM 553 C CA . PHE A 1 68 ? 7.375 -10.726 -23.323 1.00 71.12 68 PHE A CA 1
ATOM 554 C C . PHE A 1 68 ? 8.441 -11.646 -22.705 1.00 71.12 68 PHE A C 1
ATOM 556 O O . PHE A 1 68 ? 8.593 -11.712 -21.489 1.00 71.12 68 PHE A O 1
ATOM 563 N N . LYS A 1 69 ? 9.254 -12.292 -23.551 1.00 71.44 69 LYS A N 1
ATOM 564 C CA . LYS A 1 69 ? 10.360 -13.167 -23.143 1.00 71.44 69 LYS A CA 1
ATOM 565 C C . LYS A 1 69 ? 11.493 -12.406 -22.436 1.00 71.44 69 LYS A C 1
ATOM 567 O O . LYS A 1 69 ? 12.051 -12.924 -21.471 1.00 71.44 69 LYS A O 1
ATOM 572 N N . GLY A 1 70 ? 11.809 -11.183 -22.873 1.00 70.44 70 GLY A N 1
ATOM 573 C CA . GLY A 1 70 ? 12.762 -10.298 -22.193 1.00 70.44 70 GLY A CA 1
ATOM 574 C C . GLY A 1 70 ? 12.248 -9.828 -20.830 1.00 70.44 70 GLY A C 1
ATOM 575 O O . GLY A 1 70 ? 12.987 -9.847 -19.846 1.00 70.44 70 GLY A O 1
ATOM 576 N N . LEU A 1 71 ? 10.953 -9.522 -20.749 1.00 69.56 71 LEU A N 1
ATOM 577 C CA . LEU A 1 71 ? 10.266 -9.143 -19.511 1.00 69.56 71 LEU A CA 1
ATOM 578 C C . LEU A 1 71 ? 10.267 -10.292 -18.485 1.00 69.56 71 LEU A C 1
ATOM 580 O O . LEU A 1 71 ? 10.590 -10.098 -17.315 1.00 69.56 71 LEU A O 1
ATOM 584 N N . LEU A 1 72 ? 10.004 -11.517 -18.945 1.00 67.56 72 LEU A N 1
ATOM 585 C CA . LEU A 1 72 ? 10.039 -12.733 -18.127 1.00 67.56 72 LEU A CA 1
ATOM 586 C C . LEU A 1 72 ? 11.454 -13.037 -17.610 1.00 67.56 72 LEU A C 1
ATOM 588 O O . LEU A 1 72 ? 11.627 -13.444 -16.460 1.00 67.56 72 LEU A O 1
ATOM 592 N N . LYS A 1 73 ? 12.481 -12.781 -18.432 1.00 68.75 73 LYS A N 1
ATOM 593 C CA . LYS A 1 73 ? 13.887 -12.928 -18.035 1.00 68.75 73 LYS A CA 1
ATOM 594 C C . LYS A 1 73 ? 14.273 -11.920 -16.946 1.00 68.75 73 LYS A C 1
ATOM 596 O O . LYS A 1 73 ? 14.912 -12.318 -15.977 1.00 68.75 73 LYS A O 1
ATOM 601 N N . LEU A 1 74 ? 13.814 -10.670 -17.039 1.00 66.56 74 LEU A N 1
ATOM 602 C CA . LEU A 1 74 ? 14.015 -9.646 -16.003 1.00 66.56 74 LEU A CA 1
ATOM 603 C C . LEU A 1 74 ? 13.300 -9.988 -14.686 1.00 66.56 74 LEU A C 1
ATOM 605 O O . LEU A 1 74 ? 13.889 -9.835 -13.617 1.00 66.56 74 LEU A O 1
ATOM 609 N N . MET A 1 75 ? 12.076 -10.528 -14.746 1.00 64.19 75 MET A N 1
ATOM 610 C CA . MET A 1 75 ? 11.370 -11.003 -13.543 1.00 64.19 75 MET A CA 1
ATOM 611 C C . MET A 1 75 ? 12.060 -12.203 -12.873 1.00 64.19 75 MET A C 1
ATOM 613 O O . MET A 1 75 ? 11.937 -12.388 -11.663 1.00 64.19 75 MET A O 1
ATOM 617 N N . SER A 1 76 ? 12.799 -13.019 -13.634 1.00 59.75 76 SER A N 1
ATOM 618 C CA . SER A 1 76 ? 13.482 -14.209 -13.106 1.00 59.75 76 SER A CA 1
ATOM 619 C C . SER A 1 76 ? 14.684 -13.889 -12.211 1.00 59.75 76 SER A C 1
ATOM 621 O O . SER A 1 76 ? 15.004 -14.682 -11.324 1.00 59.75 76 SER A O 1
ATOM 623 N N . THR A 1 77 ? 15.305 -12.722 -12.405 1.00 67.31 77 THR A N 1
ATOM 624 C CA . THR A 1 77 ? 16.488 -12.267 -11.659 1.00 67.31 77 THR A CA 1
ATOM 625 C C . THR A 1 77 ? 16.180 -11.952 -10.197 1.00 67.31 77 THR A C 1
ATOM 627 O O . THR A 1 77 ? 17.027 -12.193 -9.344 1.00 67.31 77 THR A O 1
AT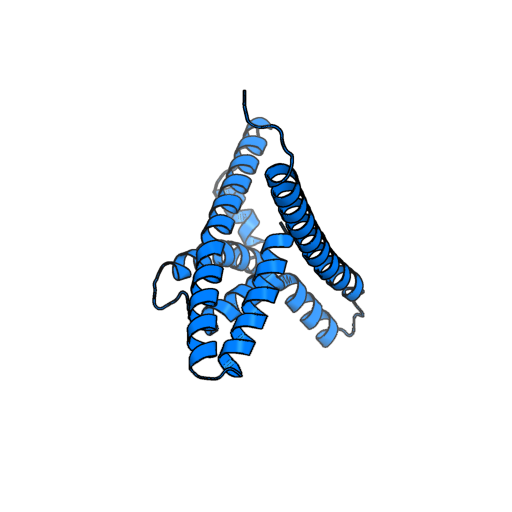OM 630 N N . ASN A 1 78 ? 14.967 -11.474 -9.888 1.00 72.62 78 ASN A N 1
ATOM 631 C CA . ASN A 1 78 ? 14.560 -11.167 -8.516 1.00 72.62 78 ASN A CA 1
ATOM 632 C C . ASN A 1 78 ? 13.100 -11.577 -8.262 1.00 72.62 78 ASN A C 1
ATOM 634 O O . ASN A 1 78 ? 12.178 -10.761 -8.201 1.00 72.62 78 ASN A O 1
ATOM 638 N N . LYS A 1 79 ? 12.883 -12.896 -8.150 1.00 78.25 79 LYS A N 1
ATOM 639 C CA . LYS A 1 79 ? 11.547 -13.521 -8.073 1.00 78.25 79 LYS A CA 1
ATOM 640 C C . LYS A 1 79 ? 10.665 -12.939 -6.965 1.00 78.25 79 LYS A C 1
ATOM 642 O O . LYS A 1 79 ? 9.450 -12.855 -7.129 1.00 78.25 79 LYS A O 1
ATOM 647 N N . LEU A 1 80 ? 11.268 -12.552 -5.842 1.00 80.75 80 LEU A N 1
ATOM 648 C CA . LEU A 1 80 ? 10.546 -12.049 -4.679 1.00 80.75 80 LEU A CA 1
ATOM 649 C C . LEU A 1 80 ? 10.035 -10.612 -4.890 1.00 80.75 80 LEU A C 1
ATOM 651 O O . LEU A 1 80 ? 8.885 -10.320 -4.569 1.00 80.75 80 LEU A O 1
ATOM 655 N N . GLU A 1 81 ? 10.829 -9.741 -5.515 1.00 79.50 81 GLU A N 1
ATOM 656 C CA . GLU A 1 81 ? 10.381 -8.397 -5.908 1.00 79.50 81 GLU A CA 1
ATOM 657 C C . GLU A 1 81 ? 9.312 -8.453 -7.002 1.00 79.50 81 GLU A C 1
ATOM 659 O O . GLU A 1 81 ? 8.331 -7.709 -6.955 1.00 79.50 81 GLU A O 1
ATOM 664 N N . ALA A 1 82 ? 9.460 -9.369 -7.965 1.00 78.50 82 ALA A N 1
ATOM 665 C CA . ALA A 1 82 ? 8.450 -9.592 -8.994 1.00 78.50 82 ALA A CA 1
ATOM 666 C C . ALA A 1 82 ? 7.115 -10.037 -8.374 1.00 78.50 82 ALA A C 1
ATOM 668 O O . ALA A 1 82 ? 6.066 -9.476 -8.694 1.00 78.50 82 ALA A O 1
ATOM 669 N N . PHE A 1 83 ? 7.156 -10.983 -7.427 1.00 84.31 83 PHE A N 1
ATOM 670 C CA . PHE A 1 83 ? 5.976 -11.408 -6.676 1.00 84.31 83 PHE A CA 1
ATOM 671 C C . PHE A 1 83 ? 5.339 -10.245 -5.909 1.00 84.31 83 PHE A C 1
ATOM 673 O O . PHE A 1 83 ? 4.126 -10.060 -5.989 1.00 84.31 83 PHE A O 1
ATOM 680 N N . ARG A 1 84 ? 6.143 -9.424 -5.220 1.00 85.12 84 ARG A N 1
ATOM 681 C CA . ARG A 1 84 ? 5.660 -8.227 -4.516 1.00 85.12 84 ARG A CA 1
ATOM 682 C C . ARG A 1 84 ? 4.923 -7.283 -5.461 1.00 85.12 84 ARG A C 1
ATOM 684 O O . ARG A 1 84 ? 3.807 -6.877 -5.156 1.00 85.12 84 ARG A O 1
ATOM 691 N N . ASN A 1 85 ? 5.523 -6.943 -6.600 1.00 82.94 85 ASN A N 1
ATOM 692 C CA . ASN A 1 85 ? 4.940 -5.988 -7.543 1.00 82.94 85 ASN A CA 1
ATOM 693 C C . ASN A 1 85 ? 3.609 -6.505 -8.112 1.00 82.94 85 ASN A C 1
ATOM 695 O O . ASN A 1 85 ? 2.642 -5.753 -8.209 1.00 82.94 85 ASN A O 1
ATOM 699 N N . ILE A 1 86 ? 3.530 -7.805 -8.413 1.00 85.81 86 ILE A N 1
ATOM 700 C CA . ILE A 1 86 ? 2.285 -8.455 -8.840 1.00 85.81 86 ILE A CA 1
ATOM 701 C C . ILE A 1 86 ? 1.246 -8.437 -7.708 1.00 85.81 86 ILE A C 1
ATOM 703 O O . ILE A 1 86 ? 0.086 -8.098 -7.935 1.00 85.81 86 ILE A O 1
ATOM 707 N N . ALA A 1 87 ? 1.648 -8.755 -6.476 1.00 88.31 87 ALA A N 1
ATOM 708 C CA . ALA A 1 87 ? 0.755 -8.773 -5.323 1.00 88.31 87 ALA A CA 1
ATOM 709 C C . ALA A 1 87 ? 0.171 -7.383 -5.015 1.00 88.31 87 ALA A C 1
ATOM 711 O O . ALA A 1 87 ? -1.027 -7.273 -4.765 1.00 88.31 87 ALA A O 1
ATOM 712 N N . VAL A 1 88 ? 0.983 -6.323 -5.097 1.00 88.25 88 VAL A N 1
ATOM 713 C CA . VAL A 1 88 ? 0.542 -4.927 -4.912 1.00 88.25 88 VAL A CA 1
ATOM 714 C C . VAL A 1 88 ? -0.492 -4.514 -5.963 1.00 88.25 88 VAL A C 1
ATOM 716 O O . VAL A 1 88 ? -1.387 -3.734 -5.650 1.00 88.25 88 VAL A O 1
ATOM 719 N N . LEU A 1 89 ? -0.422 -5.063 -7.181 1.00 87.75 89 LEU A N 1
ATOM 720 C CA . LEU A 1 89 ? -1.431 -4.828 -8.216 1.00 87.75 89 LEU A CA 1
ATOM 721 C C . LEU A 1 89 ? -2.715 -5.629 -7.965 1.00 87.75 89 LEU A C 1
ATOM 723 O O . LEU A 1 89 ? -3.802 -5.088 -8.124 1.00 87.75 89 LEU A O 1
ATOM 727 N N . ILE A 1 90 ? -2.614 -6.901 -7.566 1.00 88.12 90 ILE A N 1
ATOM 728 C CA . ILE A 1 90 ? -3.772 -7.807 -7.466 1.00 88.12 90 ILE A CA 1
ATOM 729 C C . ILE A 1 90 ? -4.573 -7.599 -6.175 1.00 88.12 90 ILE A C 1
ATOM 731 O O . ILE A 1 90 ? -5.804 -7.597 -6.206 1.00 88.12 90 ILE A O 1
ATOM 735 N N . ILE A 1 91 ? -3.909 -7.435 -5.029 1.00 88.88 91 ILE A N 1
ATOM 736 C CA . ILE A 1 91 ? -4.572 -7.404 -3.714 1.00 88.88 91 ILE A CA 1
ATOM 737 C C . ILE A 1 91 ? -5.619 -6.290 -3.602 1.00 88.88 91 ILE A C 1
ATOM 739 O O . ILE A 1 91 ? -6.703 -6.572 -3.089 1.00 88.88 91 ILE A O 1
ATOM 743 N N . PRO A 1 92 ? -5.391 -5.065 -4.112 1.00 89.19 92 PRO A N 1
ATOM 744 C CA . PRO A 1 92 ? -6.408 -4.020 -4.066 1.00 89.19 92 PRO A CA 1
ATOM 745 C C . PRO A 1 92 ? -7.719 -4.391 -4.768 1.00 89.19 92 PRO A C 1
ATOM 747 O O . PRO A 1 92 ? -8.783 -3.975 -4.315 1.00 89.19 92 PRO A O 1
ATOM 750 N N . PHE A 1 93 ? -7.689 -5.244 -5.799 1.00 88.94 93 PHE A N 1
ATOM 751 C CA . PHE A 1 93 ? -8.916 -5.742 -6.430 1.00 88.94 93 PHE A CA 1
ATOM 752 C C . PHE A 1 93 ? -9.713 -6.680 -5.521 1.00 88.94 93 PHE A C 1
ATOM 754 O O . PHE A 1 93 ? -10.940 -6.706 -5.599 1.00 88.94 93 PHE A O 1
ATOM 761 N N . LEU A 1 94 ? -9.059 -7.402 -4.605 1.00 88.94 94 LEU A N 1
ATOM 762 C CA . LEU A 1 94 ? -9.760 -8.220 -3.611 1.00 88.94 94 LEU A CA 1
ATOM 763 C C . LEU A 1 94 ? -10.602 -7.353 -2.664 1.00 88.94 94 LEU A C 1
ATOM 765 O O . LEU A 1 94 ? -11.640 -7.806 -2.181 1.00 88.94 94 LEU A O 1
ATOM 769 N N . PHE A 1 95 ? -10.225 -6.090 -2.441 1.00 88.69 95 PHE A N 1
ATOM 770 C CA . PHE A 1 95 ? -11.003 -5.163 -1.618 1.00 88.69 95 PHE A CA 1
ATOM 771 C C . PHE A 1 95 ? -12.320 -4.706 -2.259 1.00 88.69 95 PHE A C 1
ATOM 773 O O . PHE A 1 95 ? -13.153 -4.146 -1.549 1.00 88.69 95 PHE A O 1
ATOM 780 N N . LEU A 1 96 ? -12.580 -4.997 -3.541 1.00 87.12 96 LEU A N 1
ATOM 781 C CA . LEU A 1 96 ? -13.907 -4.786 -4.142 1.00 87.12 96 LEU A CA 1
ATOM 782 C C . LEU A 1 96 ? -14.981 -5.668 -3.497 1.00 87.12 96 LEU A C 1
ATOM 784 O O . LEU A 1 96 ? -16.153 -5.293 -3.433 1.00 87.12 96 LEU A O 1
ATOM 788 N N . PHE A 1 97 ? -14.602 -6.838 -2.980 1.00 89.06 97 PHE A N 1
ATOM 789 C CA . PHE A 1 97 ? -15.548 -7.714 -2.307 1.00 89.06 97 PHE A CA 1
ATOM 790 C C . PHE A 1 97 ? -15.863 -7.179 -0.908 1.00 89.06 97 PHE A C 1
ATOM 792 O O . PHE A 1 97 ? -14.991 -7.069 -0.047 1.00 89.06 97 PHE A O 1
ATOM 799 N N . LYS A 1 98 ? -17.150 -6.927 -0.638 1.00 77.06 98 LYS A N 1
ATOM 800 C CA . LYS A 1 98 ? -17.656 -6.322 0.612 1.00 77.06 98 LYS A CA 1
ATOM 801 C C . LYS A 1 98 ? -17.148 -6.986 1.903 1.00 77.06 98 LYS A C 1
ATOM 803 O O . LYS A 1 98 ? -17.020 -6.322 2.924 1.00 77.06 98 LYS A O 1
ATOM 808 N N . LYS A 1 99 ? -16.883 -8.298 1.881 1.00 80.62 99 LYS A N 1
ATOM 809 C CA . LYS A 1 99 ? -16.342 -9.040 3.037 1.00 80.62 99 LYS A CA 1
ATOM 810 C C . LYS A 1 99 ? -14.826 -8.870 3.204 1.00 80.62 99 LYS A C 1
ATOM 812 O O . LYS A 1 99 ? -14.329 -8.974 4.320 1.00 80.62 99 LYS A O 1
ATOM 817 N N . MET A 1 100 ? -14.101 -8.621 2.116 1.00 85.31 100 MET A N 1
ATOM 818 C CA . MET A 1 100 ? -12.643 -8.496 2.105 1.00 85.31 100 MET A CA 1
ATOM 819 C C . MET A 1 100 ? -12.169 -7.065 2.360 1.00 85.31 100 MET A C 1
ATOM 821 O O . MET A 1 100 ? -11.106 -6.893 2.948 1.00 85.31 100 MET A O 1
ATOM 825 N N . SER A 1 101 ? -12.974 -6.053 2.024 1.00 83.31 101 SER A N 1
ATOM 826 C CA . SER A 1 101 ? -12.643 -4.638 2.259 1.00 83.31 101 SER A CA 1
ATOM 827 C C . SER A 1 101 ? -12.394 -4.291 3.732 1.00 83.31 101 SER A C 1
ATOM 829 O O . SER A 1 101 ? -11.607 -3.399 4.021 1.00 83.31 101 SER A O 1
ATOM 831 N N . VAL A 1 102 ? -13.010 -5.012 4.673 1.00 88.12 102 VAL A N 1
ATOM 832 C CA . VAL A 1 102 ? -12.852 -4.804 6.129 1.00 88.12 102 VAL A CA 1
ATOM 833 C C . VAL A 1 102 ? -11.895 -5.833 6.754 1.00 88.12 102 VAL A C 1
ATOM 835 O O . VAL A 1 102 ? -11.701 -5.858 7.970 1.00 88.12 102 VAL A O 1
ATOM 838 N N . ASN A 1 103 ? -11.315 -6.737 5.960 1.00 90.88 103 ASN A N 1
ATOM 839 C CA . ASN A 1 103 ? -10.497 -7.813 6.503 1.00 90.88 103 ASN A CA 1
ATOM 840 C C . ASN A 1 103 ? -9.161 -7.262 7.022 1.00 90.88 103 ASN A C 1
ATOM 842 O O . ASN A 1 103 ? -8.324 -6.763 6.263 1.00 90.88 103 ASN A O 1
ATOM 846 N N . TRP A 1 104 ? -8.962 -7.385 8.333 1.00 86.56 104 TRP A N 1
ATOM 847 C CA . TRP A 1 104 ? -7.764 -6.903 9.008 1.00 86.56 104 TRP A CA 1
ATOM 848 C C . TRP A 1 104 ? -6.500 -7.616 8.513 1.00 86.56 104 TRP A C 1
ATOM 850 O O . TRP A 1 104 ? -5.483 -6.958 8.330 1.00 86.56 104 TRP A O 1
ATOM 860 N N . VAL A 1 105 ? -6.576 -8.919 8.210 1.00 89.25 105 VAL A N 1
ATOM 861 C CA . VAL A 1 105 ? -5.431 -9.701 7.717 1.00 89.25 105 VAL A CA 1
ATOM 862 C C . VAL A 1 105 ? -4.971 -9.165 6.368 1.00 89.25 105 VAL A C 1
ATOM 864 O O . VAL A 1 105 ? -3.802 -8.840 6.204 1.00 89.25 105 VAL A O 1
ATOM 867 N N . LEU A 1 106 ? -5.900 -8.992 5.421 1.00 89.56 106 LEU A N 1
ATOM 868 C CA . LEU A 1 106 ? -5.582 -8.446 4.098 1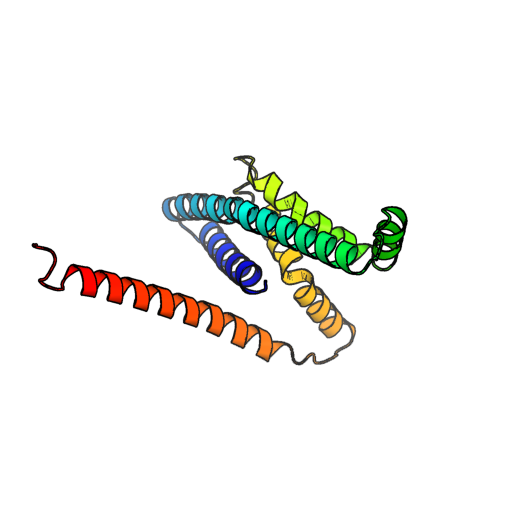.00 89.56 106 LEU A CA 1
ATOM 869 C C . LEU A 1 106 ? -5.029 -7.020 4.191 1.00 89.56 106 LEU A C 1
ATOM 871 O O . LEU A 1 106 ? -4.097 -6.675 3.470 1.00 89.56 106 LEU A O 1
ATOM 875 N N . THR A 1 107 ? -5.562 -6.211 5.110 1.00 90.19 107 THR A N 1
ATOM 876 C CA . THR A 1 107 ? -5.064 -4.850 5.353 1.00 90.19 107 THR A CA 1
ATOM 877 C C . THR A 1 107 ? -3.617 -4.880 5.853 1.00 90.19 107 THR A C 1
ATOM 879 O O . THR A 1 107 ? -2.771 -4.174 5.311 1.00 90.19 107 THR A O 1
ATOM 882 N N . VAL A 1 108 ? -3.309 -5.725 6.844 1.00 90.38 108 VAL A N 1
ATOM 883 C CA . VAL A 1 108 ? -1.950 -5.887 7.386 1.00 90.38 108 VAL A CA 1
ATOM 884 C C . VAL A 1 108 ? -0.994 -6.425 6.321 1.00 90.38 108 VAL A C 1
ATOM 886 O O . VAL A 1 108 ? 0.103 -5.892 6.172 1.00 90.38 108 VAL A O 1
ATOM 889 N N . CYS A 1 109 ? -1.415 -7.417 5.532 1.00 89.81 109 CYS A N 1
ATOM 890 C CA . CYS A 1 109 ? -0.634 -7.916 4.401 1.00 89.81 109 CYS A CA 1
ATOM 891 C C . CYS A 1 109 ? -0.326 -6.800 3.395 1.00 89.81 109 CYS A C 1
ATOM 893 O O . CYS A 1 109 ? 0.818 -6.673 2.966 1.00 89.81 109 CYS A O 1
ATOM 895 N N . MET A 1 110 ? -1.308 -5.958 3.058 1.00 90.56 110 MET A N 1
ATOM 896 C CA . MET A 1 110 ? -1.105 -4.841 2.134 1.00 90.56 110 MET A CA 1
ATOM 897 C C . MET A 1 110 ? -0.122 -3.804 2.691 1.00 90.56 110 MET A C 1
ATOM 899 O O . MET A 1 110 ? 0.767 -3.361 1.969 1.00 90.56 110 MET A O 1
ATOM 903 N N . ILE A 1 111 ? -0.222 -3.454 3.979 1.00 89.81 111 ILE A N 1
ATOM 904 C CA . ILE A 1 111 ? 0.753 -2.568 4.640 1.00 89.81 111 ILE A CA 1
ATOM 905 C C . ILE A 1 111 ? 2.159 -3.181 4.570 1.00 89.81 111 ILE A C 1
ATOM 907 O O . ILE A 1 111 ? 3.115 -2.488 4.226 1.00 89.81 111 ILE A O 1
ATOM 911 N N . GLY A 1 112 ? 2.284 -4.482 4.850 1.00 86.69 112 GLY A N 1
ATOM 912 C CA . GLY A 1 112 ? 3.556 -5.201 4.775 1.00 86.69 112 GLY A CA 1
ATOM 913 C C . GLY A 1 112 ? 4.167 -5.190 3.374 1.00 86.69 112 GLY A C 1
ATOM 914 O O . GLY A 1 112 ? 5.365 -4.967 3.233 1.00 86.69 112 GLY A O 1
ATOM 915 N N . LEU A 1 113 ? 3.349 -5.358 2.332 1.00 88.31 113 LEU A N 1
ATOM 916 C CA . LEU A 1 113 ? 3.804 -5.293 0.941 1.00 88.31 113 LEU A CA 1
ATOM 917 C C . LEU A 1 113 ? 4.237 -3.883 0.528 1.00 88.31 113 LEU A C 1
ATOM 919 O O . LEU A 1 113 ? 5.270 -3.733 -0.120 1.00 88.31 113 LEU A O 1
ATOM 923 N N . LEU A 1 114 ? 3.493 -2.850 0.931 1.00 86.75 114 LEU A N 1
ATOM 924 C CA . LEU A 1 114 ? 3.836 -1.454 0.634 1.00 86.75 114 LEU A CA 1
ATOM 925 C C . LEU A 1 114 ? 5.079 -0.978 1.396 1.00 86.75 114 LEU A C 1
ATOM 927 O O . LEU A 1 114 ? 5.817 -0.121 0.916 1.00 86.75 114 LEU A O 1
ATOM 931 N N . LYS A 1 115 ? 5.333 -1.527 2.587 1.00 85.25 115 LYS A N 1
ATOM 932 C CA . LYS A 1 115 ? 6.516 -1.226 3.408 1.00 85.25 115 LYS A CA 1
ATOM 933 C C . LYS A 1 115 ? 7.568 -2.332 3.365 1.00 85.25 115 LYS A C 1
ATOM 935 O O . LYS A 1 115 ? 8.402 -2.413 4.265 1.00 85.25 115 LYS A O 1
ATOM 940 N N . TRP A 1 116 ? 7.575 -3.136 2.301 1.00 83.19 116 TRP A N 1
ATOM 941 C CA . TRP A 1 116 ? 8.491 -4.266 2.152 1.00 83.19 116 TRP A CA 1
ATOM 942 C C . TRP A 1 116 ? 9.962 -3.861 2.303 1.00 83.19 116 TRP A C 1
ATOM 944 O O . TRP A 1 116 ? 10.683 -4.459 3.094 1.00 83.19 116 TRP A O 1
ATOM 954 N N . ASP A 1 117 ? 10.384 -2.778 1.643 1.00 78.19 117 ASP A N 1
ATOM 955 C CA . ASP A 1 117 ? 11.774 -2.298 1.708 1.00 78.19 117 ASP A CA 1
ATOM 956 C C . ASP A 1 117 ? 12.186 -1.879 3.130 1.00 78.19 117 ASP A C 1
ATOM 958 O O . ASP A 1 117 ? 13.355 -1.954 3.505 1.00 78.19 117 ASP A O 1
ATOM 962 N N . MET A 1 118 ? 11.229 -1.421 3.944 1.00 75.62 118 MET A N 1
ATOM 963 C CA . MET A 1 118 ? 11.474 -1.101 5.350 1.00 75.62 118 MET A CA 1
ATOM 964 C C . MET A 1 118 ? 11.629 -2.379 6.182 1.00 75.62 118 MET A C 1
ATOM 966 O O . MET A 1 118 ? 12.512 -2.438 7.035 1.00 75.62 118 MET A O 1
ATOM 970 N N . LEU A 1 119 ? 10.807 -3.401 5.925 1.00 76.56 119 LEU A N 1
ATOM 971 C CA . LEU A 1 119 ? 10.900 -4.700 6.596 1.00 76.56 119 LEU A CA 1
ATOM 972 C C . LEU A 1 119 ? 12.210 -5.415 6.263 1.00 76.56 119 LEU A C 1
ATOM 974 O O . LEU A 1 119 ? 12.854 -5.952 7.161 1.00 76.56 119 LEU A O 1
ATOM 978 N N . GLU A 1 120 ? 12.637 -5.376 5.003 1.00 76.19 120 GLU A N 1
ATOM 979 C CA . GLU A 1 120 ? 13.901 -5.969 4.570 1.00 76.19 120 GLU A CA 1
ATOM 980 C C . GLU A 1 120 ? 15.101 -5.294 5.245 1.00 76.19 120 GLU A C 1
ATOM 982 O O . GLU A 1 120 ? 15.982 -5.974 5.771 1.00 76.19 120 GLU A O 1
ATOM 987 N N . LYS A 1 121 ? 15.094 -3.959 5.342 1.00 75.44 121 LYS A N 1
ATOM 988 C CA . LYS A 1 121 ? 16.123 -3.204 6.075 1.00 75.44 121 LYS A CA 1
ATOM 989 C C . LYS A 1 121 ? 16.124 -3.522 7.568 1.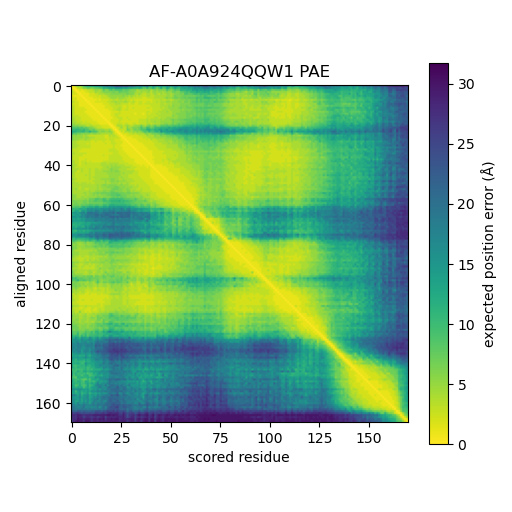00 75.44 121 LYS A C 1
ATOM 991 O O . LYS A 1 121 ? 17.189 -3.711 8.146 1.00 75.44 121 LYS A O 1
ATOM 996 N N . LEU A 1 122 ? 14.952 -3.618 8.201 1.00 75.75 122 LEU A N 1
ATOM 997 C CA . LEU A 1 122 ? 14.849 -4.021 9.608 1.00 75.75 122 LEU A CA 1
ATOM 998 C C . LEU A 1 122 ? 15.398 -5.434 9.823 1.00 75.75 122 LEU A C 1
ATOM 1000 O O . LEU A 1 122 ? 16.159 -5.657 10.761 1.00 75.75 122 LEU A O 1
ATOM 1004 N N . TYR A 1 123 ? 15.068 -6.368 8.933 1.00 78.62 123 TYR A N 1
ATOM 1005 C CA . TYR A 1 123 ? 15.578 -7.733 8.985 1.00 78.62 123 TYR A CA 1
ATOM 1006 C C . TYR A 1 123 ? 17.105 -7.780 8.842 1.00 78.62 123 TYR A C 1
ATOM 1008 O O . TYR A 1 123 ? 17.777 -8.455 9.623 1.00 78.62 123 TYR A O 1
ATOM 1016 N N . GLN A 1 124 ? 17.669 -7.027 7.894 1.00 77.81 124 GLN A N 1
ATOM 1017 C CA . GLN A 1 124 ? 19.118 -6.940 7.707 1.00 77.81 124 GLN A CA 1
ATOM 1018 C C . GLN A 1 124 ? 19.819 -6.296 8.912 1.00 77.81 124 GLN A C 1
ATOM 1020 O O . GLN A 1 124 ? 20.846 -6.810 9.351 1.00 77.81 124 GLN A O 1
ATOM 1025 N N . ASN A 1 125 ? 19.249 -5.242 9.502 1.00 75.75 125 ASN A N 1
ATOM 1026 C CA . ASN A 1 125 ? 19.802 -4.614 10.705 1.00 75.75 125 ASN A CA 1
ATOM 1027 C C . ASN A 1 125 ? 19.832 -5.584 11.892 1.00 75.75 125 ASN A C 1
ATOM 1029 O O . ASN A 1 125 ? 20.833 -5.647 12.596 1.00 75.75 125 ASN A O 1
ATOM 1033 N N . VAL A 1 126 ? 18.762 -6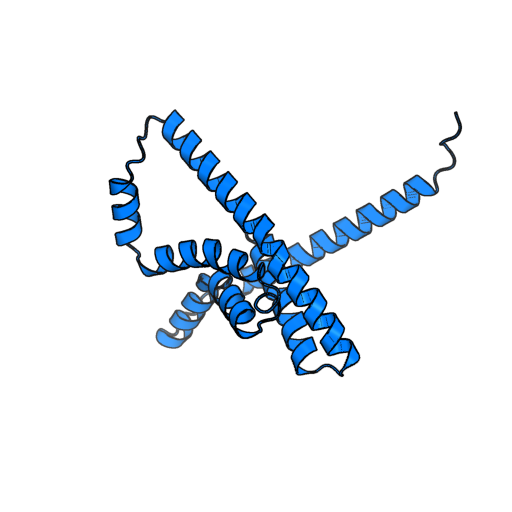.363 12.094 1.00 79.12 126 VAL A N 1
ATOM 1034 C CA . VAL A 1 126 ? 18.687 -7.361 13.176 1.00 79.12 126 VAL A CA 1
ATOM 1035 C C . VAL A 1 126 ? 19.659 -8.518 12.938 1.00 79.12 126 VAL A C 1
ATOM 1037 O O . VAL A 1 126 ? 20.280 -9.004 13.878 1.00 79.12 126 VAL A O 1
ATOM 1040 N N . ARG A 1 127 ? 19.808 -8.974 11.689 1.00 78.81 127 ARG A N 1
ATOM 1041 C CA . ARG A 1 127 ? 20.635 -10.143 11.357 1.00 78.81 127 ARG A CA 1
ATOM 1042 C C . ARG A 1 127 ? 22.130 -9.835 11.272 1.00 78.81 127 ARG A C 1
ATOM 1044 O O . ARG A 1 127 ? 22.936 -10.707 11.580 1.00 78.81 127 ARG A O 1
ATOM 1051 N N . TYR A 1 128 ? 22.496 -8.630 10.841 1.00 78.00 128 TYR A N 1
ATOM 1052 C CA . TYR A 1 128 ? 23.884 -8.268 10.540 1.00 78.00 128 TYR A CA 1
ATOM 1053 C C . TYR A 1 128 ? 24.421 -7.104 11.386 1.00 78.00 128 TYR A C 1
ATOM 1055 O O . TYR A 1 128 ? 25.551 -6.684 11.160 1.00 78.00 128 TYR A O 1
ATOM 1063 N N . ASN A 1 129 ? 23.647 -6.578 12.350 1.00 68.56 129 ASN A N 1
ATOM 1064 C CA . ASN A 1 129 ? 24.008 -5.413 13.178 1.00 68.56 129 ASN A CA 1
ATOM 1065 C C . ASN A 1 129 ? 24.517 -4.212 12.360 1.00 68.56 129 ASN A C 1
ATOM 1067 O O . ASN A 1 129 ? 25.330 -3.410 12.821 1.00 68.56 129 ASN A O 1
ATOM 1071 N N . VAL A 1 130 ? 24.032 -4.074 11.127 1.00 67.88 130 VAL A N 1
ATOM 1072 C CA . VAL A 1 130 ? 24.330 -2.916 10.289 1.00 67.88 130 VAL A CA 1
ATOM 1073 C C . VAL A 1 130 ? 23.441 -1.776 10.772 1.00 67.88 130 VAL A C 1
ATOM 1075 O O . VAL A 1 130 ? 22.218 -1.886 10.767 1.00 67.88 130 VAL A O 1
ATOM 1078 N N . VAL A 1 131 ? 24.032 -0.668 11.217 1.00 60.66 131 VAL A N 1
ATOM 1079 C CA . VAL A 1 131 ? 23.268 0.528 11.590 1.00 60.66 131 VAL A CA 1
ATOM 1080 C C . VAL A 1 131 ? 22.857 1.244 10.305 1.00 60.66 131 VAL A C 1
ATOM 1082 O O . VAL A 1 131 ? 23.577 2.098 9.793 1.00 60.66 131 VAL A O 1
ATOM 1085 N N . SER A 1 132 ? 21.703 0.886 9.739 1.00 57.97 132 SER A N 1
ATOM 1086 C CA . SER A 1 132 ? 21.144 1.651 8.621 1.00 57.97 132 SER A CA 1
ATOM 1087 C C . SER A 1 132 ? 20.663 3.022 9.122 1.00 57.97 132 SER A C 1
ATOM 1089 O O . SER A 1 132 ? 19.843 3.095 10.040 1.00 57.97 132 SER A O 1
ATOM 1091 N N . SER A 1 133 ? 21.098 4.106 8.486 1.00 55.22 133 SER A N 1
ATOM 1092 C CA . SER A 1 133 ? 20.679 5.496 8.730 1.00 55.22 133 SER A CA 1
ATOM 1093 C C . SER A 1 133 ? 19.256 5.797 8.209 1.00 55.22 133 SER A C 1
ATOM 1095 O O . SER A 1 133 ? 19.008 6.782 7.520 1.00 55.22 133 SER A O 1
ATOM 1097 N N . SER A 1 134 ? 18.287 4.927 8.503 1.00 53.16 134 SER A N 1
ATOM 1098 C CA . SER A 1 134 ? 16.928 4.966 7.935 1.00 53.16 134 SER A CA 1
ATOM 1099 C C . SER A 1 134 ? 15.933 5.862 8.688 1.00 53.16 134 SER A C 1
ATOM 1101 O O . SER A 1 134 ? 14.843 6.130 8.179 1.00 53.16 134 SER A O 1
ATOM 1103 N N . SER A 1 135 ? 16.293 6.380 9.867 1.00 51.09 135 SER A N 1
ATOM 1104 C CA . SER A 1 135 ? 15.413 7.219 10.694 1.00 51.09 135 SER A CA 1
ATOM 1105 C C . SER A 1 135 ? 15.067 8.564 10.039 1.00 51.09 135 SER A C 1
ATOM 1107 O O . SER A 1 135 ? 13.918 8.999 10.111 1.00 51.09 135 SER A O 1
ATOM 1109 N N . TYR A 1 136 ? 16.005 9.191 9.323 1.00 45.03 136 TYR A N 1
ATOM 1110 C CA . TYR A 1 136 ? 15.806 10.518 8.721 1.00 45.03 136 TYR A CA 1
ATOM 1111 C C . TYR A 1 136 ? 14.753 10.540 7.601 1.00 45.03 136 TYR A C 1
ATOM 1113 O O . TYR A 1 136 ? 14.003 11.508 7.469 1.00 45.03 136 TYR A O 1
ATOM 1121 N N . HIS A 1 137 ? 14.636 9.462 6.819 1.00 51.56 137 HIS A N 1
ATOM 1122 C CA . HIS A 1 137 ? 13.690 9.403 5.698 1.00 51.56 137 HIS A CA 1
ATOM 1123 C C . HIS A 1 137 ? 12.233 9.224 6.164 1.00 51.56 137 HIS A C 1
ATOM 1125 O O . HIS A 1 137 ? 11.298 9.754 5.555 1.00 51.56 137 HIS A O 1
ATOM 1131 N N . ASN A 1 138 ? 12.032 8.535 7.293 1.00 54.47 138 ASN A N 1
ATOM 1132 C CA . ASN A 1 138 ? 10.709 8.352 7.892 1.00 54.47 138 ASN A CA 1
ATOM 1133 C C . ASN A 1 138 ? 10.184 9.647 8.533 1.00 54.47 138 ASN A C 1
ATOM 1135 O O . ASN A 1 138 ? 9.003 9.955 8.405 1.00 54.47 138 ASN A O 1
ATOM 1139 N N . VAL A 1 139 ? 11.057 10.447 9.157 1.00 58.09 139 VAL A N 1
ATOM 1140 C CA . VAL A 1 139 ? 10.671 11.759 9.708 1.00 58.09 139 VAL A CA 1
ATOM 1141 C C . VAL A 1 139 ? 10.229 12.711 8.593 1.00 58.09 139 VAL A C 1
ATOM 1143 O O . VAL A 1 139 ? 9.173 13.334 8.695 1.00 58.09 139 VAL A O 1
ATOM 1146 N N . TYR A 1 140 ? 10.967 12.756 7.480 1.00 60.34 140 TYR A N 1
ATOM 1147 C CA . TYR A 1 140 ? 10.606 13.576 6.318 1.00 60.34 140 TYR A CA 1
ATOM 1148 C C . TYR A 1 140 ? 9.234 13.201 5.730 1.00 60.34 140 TYR A C 1
ATOM 1150 O O . TYR A 1 140 ? 8.448 14.066 5.349 1.00 60.34 140 TYR A O 1
ATOM 1158 N N . SER A 1 141 ? 8.910 11.906 5.735 1.00 63.06 141 SER A N 1
ATOM 1159 C CA . SER A 1 141 ? 7.629 11.369 5.263 1.00 63.06 141 SER A CA 1
ATOM 1160 C C . SER A 1 141 ? 6.432 11.870 6.084 1.00 63.06 141 SER A C 1
ATOM 1162 O O . SER A 1 141 ? 5.381 12.177 5.524 1.00 63.06 141 SER A O 1
ATOM 1164 N N . VAL A 1 142 ? 6.588 12.006 7.405 1.00 63.19 142 VAL A N 1
ATOM 1165 C CA . VAL A 1 142 ? 5.546 12.558 8.291 1.00 63.19 142 VAL A CA 1
ATOM 1166 C C . VAL A 1 142 ? 5.357 14.057 8.042 1.00 63.19 142 VA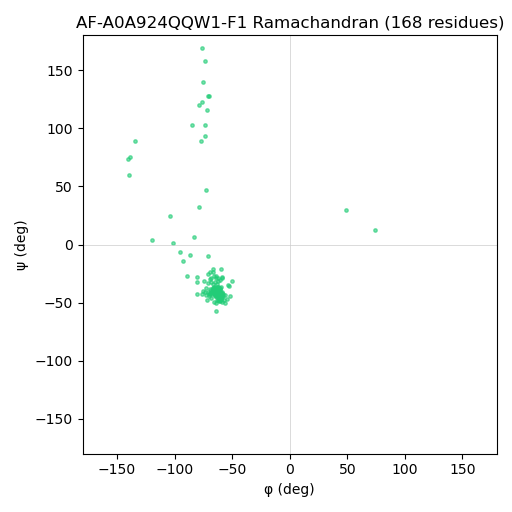L A C 1
ATOM 1168 O O . VAL A 1 142 ? 4.222 14.524 7.934 1.00 63.19 142 VAL A O 1
ATOM 1171 N N . PHE A 1 143 ? 6.453 14.805 7.874 1.00 67.44 143 PHE A N 1
ATOM 1172 C CA . PHE A 1 143 ? 6.390 16.232 7.546 1.00 67.44 143 PHE A CA 1
ATOM 1173 C C . PHE A 1 143 ? 5.732 16.501 6.190 1.00 67.44 143 PHE A C 1
ATOM 1175 O O . PHE A 1 143 ? 5.005 17.481 6.061 1.00 67.44 143 PHE A O 1
ATOM 1182 N N . GLN A 1 144 ? 5.915 15.623 5.199 1.00 67.19 144 GLN A N 1
ATOM 1183 C CA . GLN A 1 144 ? 5.212 15.735 3.920 1.00 67.19 144 GLN A CA 1
ATOM 1184 C C . GLN A 1 144 ? 3.695 15.626 4.088 1.00 67.19 144 GLN A C 1
ATOM 1186 O O . GLN A 1 144 ? 2.974 16.477 3.573 1.00 67.19 144 GLN A O 1
ATOM 1191 N N . ILE A 1 145 ? 3.199 14.634 4.839 1.00 67.75 145 ILE A N 1
ATOM 1192 C CA . ILE A 1 145 ? 1.756 14.495 5.109 1.00 67.75 145 ILE A CA 1
ATOM 1193 C C . ILE A 1 145 ? 1.217 15.746 5.805 1.00 67.75 145 ILE A C 1
ATOM 1195 O O . ILE A 1 145 ? 0.171 16.265 5.416 1.00 67.75 145 ILE A O 1
ATOM 1199 N N . LEU A 1 146 ? 1.941 16.241 6.812 1.00 76.00 146 LEU A N 1
ATOM 1200 C CA . LEU A 1 146 ? 1.553 17.439 7.549 1.00 76.00 146 LEU A CA 1
ATOM 1201 C C . LEU A 1 146 ? 1.497 18.665 6.628 1.00 76.00 146 LEU A C 1
ATOM 1203 O O . LEU A 1 146 ? 0.540 19.431 6.688 1.00 76.00 146 LEU A O 1
ATOM 1207 N N . ASN A 1 147 ? 2.475 18.808 5.731 1.00 76.06 147 ASN A N 1
ATOM 1208 C CA . ASN A 1 147 ? 2.524 19.893 4.758 1.00 76.06 147 ASN A CA 1
ATOM 1209 C C . ASN A 1 147 ? 1.312 19.861 3.811 1.00 76.06 147 ASN A C 1
ATOM 1211 O O . ASN A 1 147 ? 0.650 20.878 3.626 1.00 76.06 147 ASN A O 1
ATOM 1215 N N . TYR A 1 148 ? 0.944 18.687 3.285 1.00 75.69 148 TYR A N 1
ATOM 1216 C CA . TYR A 1 148 ? -0.270 18.541 2.470 1.00 75.69 148 TYR A CA 1
ATOM 1217 C C . TYR A 1 148 ? -1.554 18.815 3.265 1.00 75.69 148 TYR A C 1
ATOM 1219 O O . TYR A 1 148 ? -2.482 19.428 2.736 1.00 75.69 148 TYR A O 1
ATOM 1227 N N . GLY A 1 149 ? -1.603 18.418 4.541 1.00 77.88 149 GLY A N 1
ATOM 1228 C CA . GLY A 1 149 ? -2.699 18.763 5.449 1.00 77.88 149 GLY A CA 1
ATOM 1229 C C . GLY A 1 149 ? -2.847 20.276 5.633 1.00 77.88 149 GLY A C 1
ATOM 1230 O O . GLY A 1 149 ? -3.944 20.811 5.481 1.00 77.88 149 GLY A O 1
ATOM 1231 N N . CYS A 1 150 ? -1.740 20.983 5.871 1.00 80.75 150 CYS A N 1
ATOM 1232 C CA . CYS A 1 150 ? -1.716 22.445 5.945 1.00 80.75 150 CYS A CA 1
ATOM 1233 C C . CYS A 1 150 ? -2.162 23.098 4.632 1.00 80.75 150 CYS A C 1
ATOM 1235 O O . CYS A 1 150 ? -2.896 24.083 4.656 1.00 80.75 150 CYS A O 1
ATOM 1237 N N . LEU A 1 151 ? -1.775 22.534 3.487 1.00 82.81 151 LEU A N 1
ATOM 1238 C CA . LEU A 1 151 ? -2.156 23.033 2.166 1.00 82.81 151 LEU A CA 1
ATOM 1239 C C . LEU A 1 151 ? -3.669 22.906 1.927 1.00 82.81 151 LEU A C 1
ATOM 1241 O O . LEU A 1 151 ? -4.290 23.847 1.441 1.00 82.81 151 LEU A O 1
ATOM 1245 N N . LEU A 1 152 ? -4.285 21.796 2.352 1.00 82.81 152 LEU A N 1
ATOM 1246 C CA . LEU A 1 152 ? -5.743 21.613 2.325 1.00 82.81 152 LEU A CA 1
ATOM 1247 C C . LEU A 1 152 ? -6.472 22.610 3.231 1.00 82.81 152 LEU A C 1
ATOM 1249 O O . LEU A 1 152 ? -7.472 23.194 2.815 1.00 82.81 152 LEU A O 1
ATOM 1253 N N . ILE A 1 153 ? -5.961 22.832 4.446 1.00 85.81 153 ILE A N 1
ATOM 1254 C CA . ILE A 1 153 ? -6.506 23.838 5.368 1.00 85.81 153 ILE A CA 1
ATOM 1255 C C . ILE A 1 153 ? -6.403 25.233 4.739 1.00 85.81 153 ILE A C 1
ATOM 1257 O O . ILE A 1 153 ? -7.377 25.984 4.759 1.00 85.81 153 ILE A O 1
ATOM 1261 N N . GLY A 1 154 ? -5.264 25.553 4.120 1.00 85.19 154 GLY A N 1
ATOM 1262 C CA . GLY A 1 154 ? -5.051 26.798 3.386 1.00 85.19 154 GLY A CA 1
ATOM 1263 C C . GLY A 1 154 ? -6.033 26.970 2.228 1.00 85.19 154 GLY A C 1
ATOM 1264 O O . GLY A 1 154 ? -6.677 28.008 2.126 1.00 85.19 154 GLY A O 1
ATOM 1265 N N . MET A 1 155 ? -6.225 25.938 1.401 1.00 85.25 155 MET A N 1
ATOM 1266 C CA . MET A 1 155 ? -7.200 25.947 0.303 1.00 85.25 155 MET A CA 1
ATOM 1267 C C . MET A 1 155 ? -8.631 26.163 0.806 1.00 85.25 155 MET A C 1
ATOM 1269 O O . MET A 1 155 ? -9.378 26.947 0.223 1.00 85.25 155 MET A O 1
ATOM 1273 N N . TYR A 1 156 ? -9.015 25.495 1.896 1.00 86.12 156 TYR A N 1
ATOM 1274 C CA . TYR A 1 156 ? -10.349 25.630 2.478 1.00 86.12 156 TYR A CA 1
ATOM 1275 C C . TYR A 1 156 ? -10.569 27.022 3.078 1.00 86.12 156 TYR A C 1
ATOM 1277 O O . TYR A 1 156 ? -11.626 27.621 2.881 1.00 86.12 156 TYR A O 1
ATOM 1285 N N . ALA A 1 157 ? -9.556 27.571 3.753 1.00 86.06 157 ALA A N 1
ATOM 1286 C CA . ALA A 1 157 ? -9.576 28.944 4.241 1.00 86.06 157 ALA A CA 1
ATOM 1287 C C . ALA A 1 157 ? -9.722 29.942 3.083 1.00 86.06 157 ALA A C 1
ATOM 1289 O O . ALA A 1 157 ? -10.517 30.871 3.179 1.00 86.06 157 ALA A O 1
ATOM 1290 N N . LEU A 1 158 ? -9.025 29.715 1.967 1.00 84.69 158 LEU A N 1
ATOM 1291 C CA . LEU A 1 158 ? -9.061 30.570 0.780 1.00 84.69 158 LEU A CA 1
ATOM 1292 C C . LEU A 1 158 ? -10.418 30.496 0.060 1.00 84.69 158 LEU A C 1
ATOM 1294 O O . LEU A 1 158 ? -10.982 31.532 -0.277 1.00 84.69 158 LEU A O 1
ATOM 1298 N N . LEU A 1 159 ? -11.005 29.302 -0.082 1.00 83.19 159 LEU A N 1
ATOM 1299 C CA . LEU A 1 159 ? -12.378 29.115 -0.578 1.00 83.19 159 LEU A CA 1
ATOM 1300 C C . LEU A 1 159 ? -13.415 29.794 0.325 1.00 83.19 159 LEU A C 1
ATOM 1302 O O . LEU A 1 159 ? -14.365 30.405 -0.161 1.00 83.19 159 LEU A O 1
ATOM 1306 N N . PHE A 1 160 ? -13.230 29.717 1.643 1.00 85.31 160 PHE A N 1
ATOM 1307 C CA . PHE A 1 160 ? -14.091 30.399 2.604 1.00 85.31 160 PHE A CA 1
ATOM 1308 C C . PHE A 1 160 ? -13.968 31.928 2.509 1.00 85.31 160 PHE A C 1
ATOM 1310 O O . PHE A 1 160 ? -14.972 32.631 2.620 1.00 85.31 160 PHE A O 1
ATOM 1317 N N . LEU A 1 161 ? -12.760 32.441 2.257 1.00 83.81 161 LEU A N 1
ATOM 1318 C CA . LEU A 1 161 ? -12.488 33.867 2.065 1.00 83.81 161 LEU A CA 1
ATOM 1319 C C . LEU A 1 161 ? -13.072 34.379 0.739 1.00 83.81 161 LEU A C 1
ATOM 1321 O O . LEU A 1 161 ? -13.733 35.412 0.730 1.00 83.81 161 LEU A O 1
ATOM 1325 N N . LEU A 1 162 ? -12.932 33.607 -0.344 1.00 80.50 162 LEU A N 1
ATOM 1326 C CA . LEU A 1 162 ? -13.587 33.842 -1.639 1.00 80.50 162 LEU A CA 1
ATOM 1327 C C . LEU A 1 162 ? -15.109 33.887 -1.515 1.00 80.50 162 LEU A C 1
ATOM 1329 O O . LEU A 1 162 ? -15.742 34.782 -2.060 1.00 80.50 162 LEU A O 1
ATOM 1333 N N . LYS A 1 163 ? -15.700 32.983 -0.730 1.00 72.19 163 LYS A N 1
ATOM 1334 C CA . LYS A 1 163 ? -17.145 32.979 -0.468 1.00 72.19 163 LYS A CA 1
ATOM 1335 C C . LYS A 1 163 ? -17.621 34.200 0.335 1.00 72.19 163 LYS A C 1
ATOM 1337 O O . LYS A 1 163 ? -18.800 34.537 0.283 1.00 72.19 163 LYS A O 1
ATOM 1342 N N . LYS A 1 164 ? -16.733 34.843 1.099 1.00 72.62 164 LYS A N 1
ATOM 1343 C CA . LYS A 1 164 ? -17.029 36.045 1.897 1.00 72.62 164 LYS A CA 1
ATOM 1344 C C . LYS A 1 164 ? -16.683 37.361 1.193 1.00 72.62 164 LYS A C 1
ATOM 1346 O O . LYS A 1 164 ? -17.005 38.417 1.735 1.00 72.62 164 LYS A O 1
ATOM 1351 N N . LEU A 1 165 ? -16.043 37.324 0.024 1.00 64.75 165 LEU A N 1
ATOM 1352 C CA . LEU A 1 165 ? -15.750 38.526 -0.752 1.00 64.75 165 LEU A CA 1
ATOM 1353 C C . LEU A 1 165 ? -17.056 39.087 -1.359 1.00 64.75 165 LEU A C 1
ATOM 1355 O O . LEU A 1 165 ? -17.794 38.346 -2.006 1.00 64.75 165 LEU A O 1
ATOM 1359 N N . PRO A 1 166 ? -17.370 40.382 -1.169 1.00 59.94 166 PRO A N 1
ATOM 1360 C CA . PRO A 1 166 ? -18.677 40.961 -1.489 1.00 59.94 166 PRO A CA 1
ATOM 1361 C C . PRO A 1 166 ? -18.905 41.266 -2.984 1.00 59.94 166 PRO A C 1
ATOM 1363 O O . PRO A 1 166 ? -19.582 42.238 -3.294 1.00 59.94 166 PRO A O 1
ATOM 1366 N N . HIS A 1 167 ? -18.353 40.498 -3.928 1.00 58.91 167 HIS A N 1
ATOM 1367 C CA . HIS A 1 167 ? -18.477 40.773 -5.372 1.00 58.91 167 HIS A CA 1
ATOM 1368 C C . HIS A 1 167 ? -18.726 39.499 -6.194 1.00 58.91 167 HIS A C 1
ATOM 1370 O O . HIS A 1 167 ? -17.844 39.017 -6.896 1.00 58.91 167 HIS A O 1
ATOM 1376 N N . GLN A 1 168 ? -19.953 38.974 -6.136 1.00 56.84 168 GLN A N 1
ATOM 1377 C CA . GLN A 1 168 ? -20.553 38.209 -7.240 1.00 56.84 168 GLN A CA 1
ATOM 1378 C C . GLN A 1 168 ? -22.034 38.593 -7.390 1.00 56.84 168 GLN A C 1
ATOM 1380 O O . GLN A 1 168 ? -22.936 37.777 -7.239 1.00 56.84 168 GLN A O 1
ATOM 1385 N N . THR A 1 169 ? -22.269 39.877 -7.659 1.00 47.75 169 THR A N 1
ATOM 1386 C CA . THR A 1 169 ? -23.491 40.386 -8.293 1.00 47.75 169 THR A CA 1
ATOM 1387 C C . THR A 1 169 ? -23.076 41.384 -9.364 1.00 47.75 169 THR A C 1
ATOM 1389 O O . THR A 1 169 ? -22.934 42.571 -9.081 1.00 47.75 169 THR A O 1
ATOM 1392 N N . THR A 1 170 ? -22.858 40.866 -10.566 1.00 41.31 170 THR A N 1
ATOM 1393 C CA . THR A 1 170 ? -23.173 41.496 -11.856 1.00 41.31 170 THR A CA 1
ATOM 1394 C C . THR A 1 170 ? -23.432 40.366 -12.829 1.00 41.31 170 THR A C 1
ATOM 1396 O O . THR A 1 170 ? -22.544 39.483 -12.893 1.00 41.31 170 THR A O 1
#